Protein AF-A0AAW0KXC3-F1 (afdb_monomer_lite)

Sequence (124 aa):
MTFKSITSVMNHGVTKQLDFEDLLRLPADMDPLSCHNRLLSCWQDQQIKNCSNPSLFRAICSAYGWPYVRLGLLKVLNDCIGFAGPLLLNKLIRFLQQGFAANGSGHLDGYVLAMSLGLTSVLK

Radius of gyration: 25.71 Å; chains: 1; bounding box: 69×21×58 Å

Organism: Quercus suber (NCBI:txid58331)

pLDDT: mean 84.85, std 11.15, range [48.34, 96.44]

Structure (mmCIF, N/CA/C/O backbone):
data_AF-A0AAW0KXC3-F1
#
_entry.id   AF-A0AAW0KXC3-F1
#
loop_
_atom_site.group_PDB
_atom_site.id
_atom_site.type_symbol
_atom_site.label_atom_id
_atom_site.label_alt_id
_atom_site.label_comp_id
_atom_site.label_asym_id
_atom_site.label_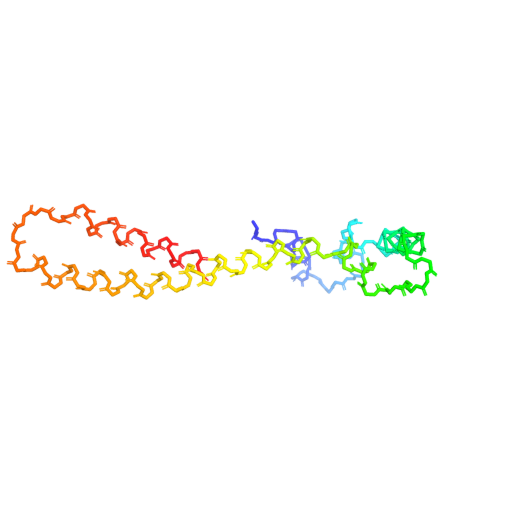entity_id
_atom_site.label_seq_id
_atom_site.pdbx_PDB_ins_code
_atom_site.Cartn_x
_atom_site.Cartn_y
_atom_site.Cartn_z
_atom_site.occupancy
_atom_site.B_iso_or_equiv
_atom_site.auth_seq_id
_atom_site.auth_comp_id
_atom_site.auth_asym_id
_atom_site.auth_atom_id
_atom_site.pdbx_PDB_model_num
ATOM 1 N N . MET A 1 1 ? -1.343 -6.139 -12.351 1.00 59.91 1 MET A N 1
ATOM 2 C CA . MET A 1 1 ? -2.075 -5.014 -11.726 1.00 59.91 1 MET A CA 1
ATOM 3 C C . MET A 1 1 ? -2.560 -4.047 -12.813 1.00 59.91 1 MET A C 1
ATOM 5 O O . MET A 1 1 ? -2.052 -2.947 -12.910 1.00 59.91 1 MET A O 1
ATOM 9 N N . THR A 1 2 ? -3.486 -4.439 -13.690 1.00 77.00 2 THR A N 1
ATOM 10 C CA . THR A 1 2 ? -3.950 -3.570 -14.804 1.00 77.00 2 THR A CA 1
ATOM 11 C C . THR A 1 2 ? -5.455 -3.302 -14.744 1.00 77.00 2 THR A C 1
ATOM 13 O O . THR A 1 2 ? -6.085 -3.066 -15.765 1.00 77.00 2 THR A O 1
ATOM 16 N N . PHE A 1 3 ? -6.049 -3.381 -13.545 1.00 82.81 3 PHE A N 1
ATOM 17 C CA . PHE A 1 3 ? -7.468 -3.080 -13.293 1.00 82.81 3 PHE A CA 1
ATOM 18 C C . PHE A 1 3 ? -8.473 -3.771 -14.240 1.00 82.81 3 PHE A C 1
ATOM 20 O O . PHE A 1 3 ? -9.564 -3.261 -14.475 1.00 82.81 3 PHE A O 1
ATOM 27 N N . LYS A 1 4 ? -8.151 -4.975 -14.736 1.00 85.44 4 LYS A N 1
ATOM 28 C CA . LYS A 1 4 ? -8.973 -5.740 -15.698 1.00 85.44 4 LYS A CA 1
ATOM 29 C C . LYS A 1 4 ? -10.438 -5.925 -15.267 1.00 85.44 4 LYS A C 1
ATOM 31 O O . LYS A 1 4 ? -11.317 -6.038 -16.112 1.00 85.44 4 LYS A O 1
ATOM 36 N N . SER A 1 5 ? -10.712 -5.929 -13.961 1.00 82.12 5 SER A N 1
ATOM 37 C CA . SER A 1 5 ? -12.075 -6.041 -13.423 1.00 82.12 5 SER A CA 1
ATOM 38 C C . SER A 1 5 ? -12.988 -4.872 -13.819 1.00 82.12 5 SER A C 1
ATOM 40 O O . SER A 1 5 ? -14.193 -5.062 -13.940 1.00 82.12 5 SER A O 1
ATOM 42 N N . ILE A 1 6 ? -12.434 -3.676 -14.047 1.00 88.81 6 ILE A N 1
ATOM 43 C CA . ILE A 1 6 ? -13.202 -2.473 -14.408 1.00 88.81 6 ILE A CA 1
ATOM 44 C C . ILE A 1 6 ? -13.647 -2.525 -15.876 1.00 88.81 6 ILE A C 1
ATOM 46 O O . ILE A 1 6 ? -14.678 -1.961 -16.235 1.00 88.81 6 ILE A O 1
ATOM 50 N N . THR A 1 7 ? -12.917 -3.256 -16.724 1.00 89.44 7 THR A N 1
ATOM 51 C CA . THR A 1 7 ? -13.199 -3.363 -18.162 1.00 89.44 7 THR A CA 1
ATOM 52 C C . THR A 1 7 ? -14.618 -3.858 -18.445 1.00 89.44 7 THR A C 1
ATOM 54 O O . THR A 1 7 ? -15.231 -3.411 -19.409 1.00 89.44 7 THR A O 1
ATOM 57 N N . SER A 1 8 ? -15.171 -4.721 -17.585 1.00 87.38 8 SER A N 1
ATOM 58 C CA . SER A 1 8 ? -16.558 -5.181 -17.716 1.00 87.38 8 SER A CA 1
ATOM 59 C C . SER A 1 8 ? -17.546 -4.016 -17.639 1.00 87.38 8 SER A C 1
ATOM 61 O O . SER A 1 8 ? -18.337 -3.826 -18.558 1.00 87.38 8 SER A O 1
ATOM 63 N N . VAL A 1 9 ? -17.465 -3.195 -16.588 1.00 90.75 9 VAL A N 1
ATOM 64 C CA . VAL A 1 9 ? -18.358 -2.038 -16.394 1.00 90.75 9 VAL A CA 1
ATOM 65 C C . VAL A 1 9 ? -18.141 -0.990 -17.482 1.00 90.75 9 VAL A C 1
ATOM 67 O O . VAL A 1 9 ? -19.100 -0.442 -18.015 1.00 90.75 9 VAL A O 1
ATOM 70 N N . MET A 1 10 ? -16.887 -0.769 -17.879 1.00 92.12 10 MET A N 1
A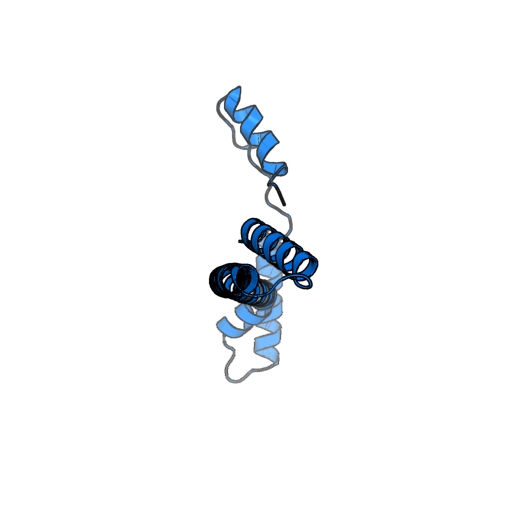TOM 71 C CA . MET A 1 10 ? -16.544 0.172 -18.946 1.00 92.12 10 MET A CA 1
ATOM 72 C C . MET A 1 10 ? -17.185 -0.213 -20.287 1.00 92.12 10 MET A C 1
ATOM 74 O O . MET A 1 10 ? -17.756 0.643 -20.953 1.00 92.12 10 MET A O 1
ATOM 78 N N . ASN A 1 11 ? -17.160 -1.496 -20.659 1.00 91.50 11 ASN A N 1
ATOM 79 C CA . ASN A 1 11 ? -17.789 -1.969 -21.894 1.00 91.50 11 ASN A CA 1
ATOM 80 C C . ASN A 1 11 ? -19.319 -1.841 -21.856 1.00 91.50 11 ASN A C 1
ATOM 82 O O . ASN A 1 11 ? -19.923 -1.455 -22.854 1.00 91.50 11 ASN A O 1
ATOM 86 N N . HIS A 1 12 ? -19.949 -2.110 -20.709 1.00 90.81 12 HIS A N 1
ATOM 87 C CA . HIS A 1 12 ? -21.394 -1.915 -20.559 1.00 90.81 12 HIS A CA 1
ATOM 88 C C . HIS A 1 12 ? -21.764 -0.432 -20.680 1.00 90.81 12 HIS A C 1
ATOM 90 O O . HIS A 1 12 ? -22.683 -0.107 -21.430 1.00 90.81 12 HIS A O 1
ATOM 96 N N . GLY A 1 13 ? -20.986 0.461 -20.059 1.00 92.19 13 GLY A N 1
ATOM 97 C CA . GLY A 1 13 ? -21.181 1.913 -20.128 1.00 92.19 13 GLY A CA 1
ATOM 98 C C . GLY A 1 13 ? -21.031 2.518 -21.530 1.00 92.19 13 GLY A C 1
ATOM 99 O O . GLY A 1 13 ? -21.594 3.574 -21.798 1.00 92.19 13 GLY A O 1
ATOM 100 N N . VAL A 1 14 ? -20.318 1.849 -22.445 1.00 94.62 14 VAL A N 1
ATOM 101 C CA . VAL A 1 14 ? -20.264 2.241 -23.869 1.00 94.62 14 VAL A CA 1
ATOM 102 C C . VAL A 1 14 ? -21.579 1.928 -24.590 1.00 94.62 14 VAL A C 1
ATOM 104 O O . VAL A 1 14 ? -21.951 2.627 -25.527 1.00 94.62 14 VAL A O 1
ATOM 107 N N . THR A 1 15 ? -22.282 0.875 -24.170 1.00 92.75 15 THR A N 1
ATOM 108 C CA . THR A 1 15 ? -23.477 0.364 -24.866 1.00 92.75 15 THR A CA 1
ATOM 109 C C . THR A 1 15 ? -24.790 0.892 -24.301 1.00 92.75 15 THR A C 1
ATOM 111 O O . THR A 1 15 ? -25.738 1.091 -25.058 1.00 92.75 15 THR A O 1
ATOM 114 N N . LYS A 1 16 ? -24.861 1.131 -22.989 1.00 93.00 16 LYS A N 1
ATOM 115 C CA . LYS A 1 16 ? -26.043 1.667 -22.311 1.00 93.00 16 LYS A CA 1
ATOM 116 C C . LYS A 1 16 ? -25.651 2.511 -21.101 1.00 93.00 16 LYS A C 1
ATOM 118 O O . LYS A 1 16 ? -24.560 2.364 -20.552 1.00 93.00 16 LYS A O 1
ATOM 123 N N . GLN A 1 17 ? -26.581 3.349 -20.646 1.00 91.44 17 GLN A N 1
ATOM 124 C CA . GLN A 1 17 ? -26.481 3.958 -19.324 1.00 91.44 17 GLN A CA 1
ATOM 125 C C . GLN A 1 17 ? -26.489 2.854 -18.255 1.00 91.44 17 GLN A C 1
ATOM 127 O O . GLN A 1 17 ? -27.298 1.928 -18.326 1.00 91.44 17 GLN A O 1
ATOM 132 N N . LEU A 1 18 ? -25.556 2.941 -17.305 1.00 91.44 18 LEU A N 1
ATOM 133 C CA . LEU A 1 18 ? -25.391 1.952 -16.240 1.00 91.44 18 LEU A CA 1
ATOM 134 C C . LEU A 1 18 ? -26.525 2.060 -15.219 1.00 91.44 18 LEU A C 1
ATOM 136 O O . LEU A 1 18 ? -26.859 3.163 -14.781 1.00 91.44 18 LEU A O 1
ATOM 140 N N . ASP A 1 19 ? -27.055 0.908 -14.822 1.00 90.56 19 ASP A N 1
ATOM 141 C CA . ASP A 1 19 ? -27.969 0.759 -13.690 1.00 90.56 19 ASP A CA 1
ATOM 142 C C . ASP A 1 19 ? -27.216 0.215 -12.459 1.00 90.56 19 ASP A C 1
ATOM 144 O O . ASP A 1 19 ? -26.054 -0.189 -12.552 1.00 90.56 19 ASP A O 1
ATOM 148 N N . PHE A 1 20 ? -27.864 0.179 -11.294 1.00 85.44 20 PHE A N 1
ATOM 149 C CA . PHE A 1 20 ? -27.271 -0.288 -10.035 1.00 85.44 20 PHE A CA 1
ATOM 150 C C . PHE A 1 20 ? -26.710 -1.712 -10.121 1.00 85.44 20 PHE A C 1
ATOM 152 O O . PHE A 1 20 ? -25.652 -1.994 -9.559 1.00 85.44 20 PHE A O 1
ATOM 159 N N . GLU A 1 21 ? -27.380 -2.591 -10.863 1.00 85.44 21 GLU A N 1
ATOM 160 C CA . GLU A 1 21 ? -26.963 -3.985 -11.054 1.00 85.44 21 GLU A CA 1
ATOM 161 C C . GLU A 1 21 ? -25.722 -4.125 -11.955 1.00 85.44 21 GLU A C 1
ATOM 163 O O . GLU A 1 21 ? -25.026 -5.139 -11.899 1.00 85.44 21 GLU A O 1
ATOM 168 N N . ASP A 1 22 ? -25.420 -3.107 -12.772 1.00 84.25 22 ASP A N 1
ATOM 169 C CA . ASP A 1 22 ? -24.248 -3.089 -13.656 1.00 84.25 22 ASP A CA 1
ATOM 170 C C . ASP A 1 22 ? -22.981 -2.569 -12.943 1.00 84.25 22 ASP A C 1
ATOM 172 O O . ASP A 1 22 ? -21.895 -2.536 -13.535 1.00 84.25 22 ASP A O 1
ATOM 176 N N . LEU A 1 23 ? -23.097 -2.134 -11.683 1.00 86.62 23 LEU A N 1
ATOM 177 C CA . LEU A 1 23 ? -21.981 -1.615 -10.896 1.00 86.62 23 LEU A CA 1
ATOM 178 C C . LEU A 1 23 ? -21.063 -2.734 -10.386 1.00 86.62 23 LEU A C 1
ATOM 180 O O . LEU A 1 23 ? -21.417 -3.910 -10.288 1.00 86.62 23 LEU A O 1
ATOM 184 N N . LEU A 1 24 ? -19.832 -2.354 -10.034 1.00 86.44 24 LEU A N 1
ATOM 185 C CA . LEU A 1 24 ? -18.873 -3.280 -9.438 1.00 86.44 24 LEU A CA 1
ATOM 186 C C . LEU A 1 24 ? -19.410 -3.802 -8.104 1.00 86.44 24 LEU A C 1
ATOM 188 O O . LEU A 1 24 ? -19.789 -3.026 -7.227 1.00 86.44 24 LEU A O 1
ATOM 192 N N . ARG A 1 25 ? -19.368 -5.124 -7.924 1.00 84.19 25 ARG A N 1
ATOM 193 C CA . ARG A 1 25 ? -19.633 -5.730 -6.618 1.00 84.19 25 ARG A CA 1
ATOM 194 C C . ARG A 1 25 ? -18.577 -5.286 -5.616 1.00 84.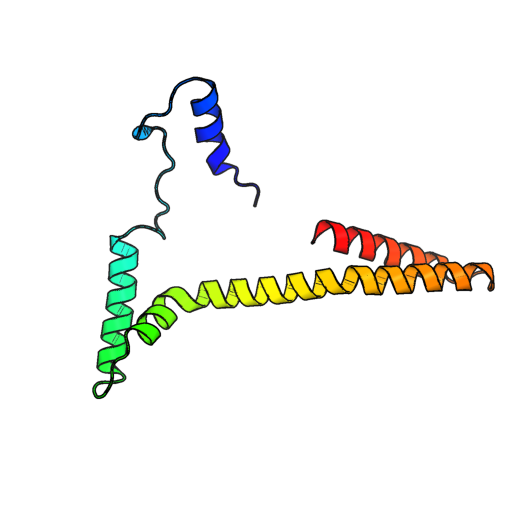19 25 ARG A C 1
ATOM 196 O O . ARG A 1 25 ? -17.386 -5.248 -5.935 1.00 84.19 25 ARG A O 1
ATOM 203 N N . LEU A 1 26 ? -19.030 -4.995 -4.401 1.00 85.56 26 LEU A N 1
ATOM 204 C CA . LEU A 1 26 ? -18.145 -4.650 -3.302 1.00 85.56 26 LEU A CA 1
ATOM 205 C C . LEU A 1 26 ? -17.232 -5.850 -2.993 1.00 85.56 26 LEU A C 1
ATOM 207 O O . LEU A 1 26 ? -17.733 -6.969 -2.835 1.00 85.56 26 LEU A O 1
ATOM 211 N N . PRO A 1 27 ? -15.907 -5.653 -2.928 1.00 85.00 27 PRO A N 1
ATOM 212 C CA . PRO A 1 27 ? -14.989 -6.691 -2.489 1.00 85.00 27 PRO A CA 1
ATOM 213 C C . PRO A 1 27 ? -15.355 -7.179 -1.085 1.00 85.00 27 PRO A C 1
ATOM 215 O O . PRO A 1 27 ? -15.740 -6.384 -0.228 1.00 85.00 27 PRO A O 1
ATOM 218 N N . ALA A 1 28 ? -15.204 -8.480 -0.830 1.00 82.19 28 ALA A N 1
ATOM 219 C CA . ALA A 1 28 ? -15.551 -9.068 0.466 1.00 82.19 28 ALA A CA 1
ATOM 220 C C . ALA A 1 28 ? -14.731 -8.479 1.633 1.00 82.19 28 ALA A C 1
ATOM 222 O O . ALA A 1 28 ? -15.186 -8.472 2.770 1.00 82.19 28 ALA A O 1
ATOM 223 N N . ASP A 1 29 ? -13.534 -7.954 1.365 1.00 81.44 29 ASP A N 1
ATOM 224 C CA . ASP A 1 29 ? -12.676 -7.282 2.345 1.00 81.44 29 ASP A CA 1
ATOM 225 C C . ASP A 1 29 ? -13.115 -5.847 2.688 1.00 81.44 29 ASP A C 1
ATOM 227 O O . ASP A 1 29 ? -12.645 -5.293 3.683 1.00 81.44 29 ASP A O 1
ATOM 231 N N . MET A 1 30 ? -14.021 -5.266 1.897 1.00 86.06 30 MET A N 1
ATOM 232 C CA . MET A 1 30 ? -14.625 -3.947 2.123 1.00 86.06 30 MET A CA 1
ATOM 233 C C . MET A 1 30 ? -16.074 -4.039 2.616 1.00 86.06 30 MET A C 1
ATOM 235 O O . MET A 1 30 ? -16.754 -3.019 2.723 1.00 86.06 30 MET A O 1
ATOM 239 N N . ASP A 1 31 ? -16.551 -5.247 2.918 1.00 92.94 31 ASP A N 1
ATOM 240 C CA . ASP A 1 31 ? -17.874 -5.466 3.487 1.00 92.94 31 ASP A CA 1
ATOM 241 C C . ASP A 1 31 ? -18.018 -4.757 4.857 1.00 92.94 31 ASP A C 1
ATOM 243 O O . ASP A 1 31 ? -17.207 -4.995 5.762 1.00 92.94 31 ASP A O 1
ATOM 247 N N . PRO A 1 32 ? -19.048 -3.910 5.060 1.00 93.25 32 PRO A N 1
ATOM 248 C CA . PRO A 1 32 ? -19.207 -3.133 6.289 1.00 93.25 32 PRO A CA 1
ATOM 249 C C . PRO A 1 32 ? -19.311 -3.980 7.559 1.00 93.25 32 PRO A C 1
ATOM 251 O O . PRO A 1 32 ? -18.767 -3.591 8.593 1.00 93.25 32 PRO A O 1
ATOM 254 N N . LEU A 1 33 ? -19.981 -5.136 7.495 1.00 93.50 33 LEU A N 1
ATOM 255 C CA . LEU A 1 33 ? -20.117 -6.055 8.630 1.00 93.50 33 LEU A CA 1
ATOM 256 C C . LEU A 1 33 ? -18.760 -6.652 9.007 1.00 93.50 33 LEU A C 1
ATOM 258 O O . LEU A 1 33 ? -18.387 -6.673 10.179 1.00 93.50 33 LEU A O 1
ATOM 262 N N . SER A 1 34 ? -17.986 -7.070 8.011 1.00 92.38 34 SER A N 1
ATOM 263 C CA . SER A 1 34 ? -16.631 -7.591 8.184 1.00 92.38 34 SER A CA 1
ATOM 264 C C . SER A 1 34 ? -15.687 -6.534 8.767 1.00 92.38 34 SER A C 1
ATOM 266 O O . SER A 1 34 ? -14.971 -6.810 9.735 1.00 92.38 34 SER A O 1
ATOM 268 N N . CYS A 1 35 ? -15.724 -5.301 8.251 1.00 93.62 35 CYS A N 1
ATOM 269 C CA . CYS A 1 35 ? -14.960 -4.173 8.792 1.00 93.62 35 CYS A CA 1
ATOM 270 C C . CYS A 1 35 ? -15.370 -3.836 10.234 1.00 93.62 35 CYS A C 1
ATOM 272 O O . CYS A 1 35 ? -14.513 -3.611 11.094 1.00 93.62 35 CYS A O 1
ATOM 274 N N . HIS A 1 36 ? -16.674 -3.825 10.516 1.00 94.94 36 HIS A N 1
ATOM 275 C CA . HIS A 1 36 ? -17.201 -3.572 11.852 1.00 94.94 36 HIS A CA 1
ATOM 276 C C . HIS A 1 36 ? -16.727 -4.635 12.844 1.00 94.94 36 HIS A C 1
ATOM 278 O O . HIS A 1 36 ? -16.138 -4.288 13.865 1.00 94.94 36 HIS A O 1
ATOM 284 N N . ASN A 1 37 ? -16.905 -5.916 12.517 1.00 95.31 37 ASN A N 1
ATOM 285 C CA . ASN A 1 37 ? -16.512 -7.030 13.377 1.00 95.31 37 ASN A CA 1
ATOM 286 C C . ASN A 1 37 ? -15.009 -7.015 13.673 1.00 95.31 37 ASN A C 1
ATOM 288 O O . ASN A 1 37 ? -14.604 -7.211 14.817 1.00 95.31 37 ASN A O 1
ATOM 292 N N . ARG A 1 38 ? -14.180 -6.711 12.666 1.00 94.94 38 ARG A N 1
ATOM 293 C CA . ARG A 1 38 ? -12.725 -6.609 12.828 1.00 94.94 38 ARG A CA 1
ATOM 294 C C . ARG A 1 38 ? -12.310 -5.443 13.725 1.00 94.94 38 ARG A C 1
ATOM 296 O O . ARG A 1 38 ? -11.413 -5.587 14.553 1.00 94.94 38 ARG A O 1
ATOM 303 N N . LEU A 1 39 ? -12.938 -4.278 13.566 1.00 96.25 39 LEU A N 1
ATOM 304 C CA . LEU A 1 39 ? -12.662 -3.137 14.438 1.00 96.25 39 LEU A CA 1
ATOM 305 C C . LEU A 1 39 ? -13.161 -3.403 15.864 1.00 96.25 39 LEU A C 1
ATOM 307 O O . LEU A 1 39 ? -12.454 -3.093 16.821 1.00 96.25 39 LEU A O 1
ATOM 311 N N . LEU A 1 40 ? -14.339 -4.015 16.003 1.00 96.44 40 LEU A N 1
ATOM 312 C CA . LEU A 1 40 ? -14.941 -4.362 17.285 1.00 96.44 40 LEU A CA 1
ATOM 313 C C . LEU A 1 40 ? -14.067 -5.348 18.065 1.00 96.44 40 LEU A C 1
ATOM 315 O O . LEU A 1 40 ? -13.812 -5.116 19.245 1.00 96.44 40 LEU A O 1
ATOM 319 N N . SER A 1 41 ? -13.542 -6.391 17.414 1.00 96.31 41 SER A N 1
ATOM 320 C CA . SER A 1 41 ? -12.630 -7.338 18.063 1.00 96.31 41 SER A CA 1
ATOM 321 C C . SER A 1 41 ? -11.348 -6.649 18.540 1.00 96.31 41 SER A C 1
ATOM 323 O O . SER A 1 41 ? -10.924 -6.842 19.676 1.00 96.31 41 SER A O 1
ATOM 325 N N . CYS A 1 42 ? -10.758 -5.768 17.721 1.00 95.12 42 CYS A N 1
ATOM 326 C CA . CYS A 1 42 ? -9.575 -4.999 18.125 1.00 95.12 42 CYS A CA 1
ATOM 327 C C . CYS A 1 42 ? -9.870 -4.009 19.263 1.00 95.12 42 CYS A C 1
ATOM 329 O O . CYS A 1 42 ? -9.013 -3.768 20.114 1.00 95.12 42 CYS A O 1
ATOM 331 N N . TRP A 1 43 ? -11.075 -3.440 19.297 1.00 96.12 43 TRP A N 1
ATOM 332 C CA . TRP A 1 43 ? -11.526 -2.570 20.378 1.00 96.12 43 TRP A CA 1
ATOM 333 C C . TRP A 1 43 ? -11.710 -3.337 21.693 1.00 96.12 43 TRP A C 1
ATOM 335 O O . TRP A 1 43 ? -11.246 -2.883 22.739 1.00 96.12 43 TRP A O 1
ATOM 345 N N . GLN A 1 44 ? -12.327 -4.520 21.655 1.00 95.75 44 GLN A N 1
ATOM 346 C CA . GLN A 1 44 ? -12.462 -5.405 22.817 1.00 95.75 44 GLN A CA 1
ATOM 347 C C . GLN A 1 44 ? -11.094 -5.828 23.364 1.00 95.75 44 GLN A C 1
ATOM 349 O O . GLN A 1 44 ? -10.830 -5.651 24.553 1.00 95.75 44 GLN A O 1
ATOM 354 N N . ASP A 1 45 ? -10.183 -6.269 22.493 1.00 94.50 45 ASP A N 1
ATOM 355 C CA . ASP A 1 45 ? -8.803 -6.596 22.864 1.00 94.50 45 ASP A CA 1
ATOM 356 C C . ASP A 1 45 ? -8.102 -5.431 23.559 1.00 94.50 45 ASP A C 1
ATOM 358 O O . ASP A 1 45 ? -7.332 -5.613 24.505 1.00 94.50 45 ASP A O 1
ATOM 362 N N . GLN A 1 46 ? -8.340 -4.213 23.080 1.00 94.12 46 GLN A N 1
ATOM 363 C CA . GLN A 1 46 ? -7.725 -3.038 23.658 1.00 94.12 46 GLN A CA 1
ATOM 364 C C . GLN A 1 46 ? -8.288 -2.697 25.036 1.00 94.12 46 GLN A C 1
ATOM 366 O O . GLN A 1 46 ? -7.503 -2.330 25.914 1.00 94.12 46 GLN A O 1
ATOM 371 N N . GLN A 1 47 ? -9.603 -2.822 25.222 1.00 92.25 47 GLN A N 1
ATOM 372 C CA . GLN A 1 47 ? -10.249 -2.626 26.518 1.00 92.25 47 GLN A CA 1
ATOM 373 C C . GLN A 1 47 ? -9.720 -3.625 27.552 1.00 92.25 47 GLN A C 1
ATOM 375 O O . GLN A 1 47 ? -9.405 -3.217 28.663 1.00 92.25 47 GLN A O 1
ATOM 380 N N . ILE A 1 48 ? -9.517 -4.890 27.163 1.00 91.69 48 ILE A N 1
ATOM 381 C CA . ILE A 1 48 ? -8.933 -5.924 28.034 1.00 91.69 48 ILE A CA 1
ATOM 382 C C . ILE A 1 48 ? -7.463 -5.612 28.355 1.00 91.69 48 ILE A C 1
ATOM 384 O O . ILE A 1 48 ? -7.028 -5.729 29.497 1.00 91.69 48 ILE A O 1
ATOM 388 N N . LYS A 1 49 ? -6.673 -5.205 27.354 1.00 88.94 49 LYS A N 1
ATOM 389 C CA . LYS A 1 49 ? -5.231 -4.948 27.523 1.00 88.94 49 LYS A CA 1
ATOM 390 C C . LYS A 1 49 ? -4.921 -3.634 28.247 1.00 88.94 49 LYS A C 1
ATOM 392 O O . LYS A 1 49 ? -3.832 -3.496 28.791 1.00 88.94 49 LYS A O 1
ATOM 397 N N . ASN A 1 50 ? -5.813 -2.642 28.196 1.00 84.69 50 ASN A N 1
ATOM 398 C CA . ASN A 1 50 ? -5.588 -1.299 28.742 1.00 84.69 50 ASN A CA 1
ATOM 399 C C . ASN A 1 50 ? -6.846 -0.797 29.467 1.00 84.69 50 ASN A C 1
ATOM 401 O O . ASN A 1 50 ? -7.401 0.236 29.095 1.00 84.69 50 ASN A O 1
ATOM 405 N N . CYS A 1 51 ? -7.273 -1.506 30.516 1.00 77.62 51 CYS A N 1
ATOM 406 C CA . CYS A 1 51 ? -8.502 -1.202 31.262 1.00 77.62 51 CYS A CA 1
ATOM 407 C C . CYS A 1 51 ? -8.566 0.235 31.804 1.00 77.62 51 CYS A C 1
ATOM 409 O O . CYS A 1 51 ? -9.649 0.788 31.951 1.00 77.62 51 CYS A O 1
ATOM 411 N N . SER A 1 52 ? -7.416 0.848 32.105 1.00 83.75 52 SER A N 1
ATOM 412 C CA . SER A 1 52 ? -7.367 2.204 32.661 1.00 83.75 52 SER A CA 1
ATOM 413 C C . SER A 1 52 ? -7.511 3.305 31.606 1.00 83.75 52 SER A C 1
ATOM 415 O O . SER A 1 52 ? -7.992 4.376 31.955 1.00 83.75 52 SER A O 1
ATOM 417 N N . ASN A 1 53 ? -7.081 3.075 30.358 1.00 88.62 53 ASN A N 1
ATOM 418 C CA . ASN A 1 53 ? -7.077 4.082 29.286 1.00 88.62 53 ASN A CA 1
ATOM 419 C C . ASN A 1 53 ? -7.132 3.416 27.894 1.00 88.62 53 ASN A C 1
ATOM 421 O O . ASN A 1 53 ? -6.123 3.370 27.175 1.00 88.62 53 ASN A O 1
ATOM 425 N N . PRO A 1 54 ? -8.287 2.864 27.485 1.00 88.75 54 PRO A N 1
ATOM 426 C CA . PRO A 1 54 ? -8.464 2.396 26.118 1.00 88.75 54 PRO A CA 1
ATOM 427 C C . PRO A 1 54 ? -8.477 3.593 25.149 1.00 88.75 54 PRO A C 1
ATOM 429 O O . PRO A 1 54 ? -9.001 4.661 25.443 1.00 88.75 54 PRO A O 1
ATOM 432 N N . SER A 1 55 ? -7.889 3.421 23.967 1.00 93.19 55 SER A N 1
ATOM 433 C CA . SER A 1 55 ? -7.692 4.468 22.954 1.00 93.19 55 SER A CA 1
ATOM 434 C C . SER A 1 55 ? -8.114 3.964 21.581 1.00 93.19 55 SER A C 1
ATOM 436 O O . SER A 1 55 ? -7.390 3.195 20.954 1.00 93.19 55 SER A O 1
ATOM 438 N N . LEU A 1 56 ? -9.254 4.434 21.081 1.00 94.12 56 LEU A N 1
ATOM 439 C CA . LEU A 1 56 ? -9.834 3.973 19.816 1.00 94.12 56 LEU A CA 1
ATOM 440 C C . LEU A 1 56 ? -8.844 4.030 18.641 1.00 94.12 56 LEU A C 1
ATOM 442 O O . LEU A 1 56 ? -8.827 3.141 17.793 1.00 94.12 56 LEU A O 1
ATOM 446 N N . PHE A 1 57 ? -7.967 5.036 18.627 1.00 95.00 57 PHE A N 1
ATOM 447 C CA . PHE A 1 57 ? -6.924 5.177 17.615 1.00 95.00 57 PHE A CA 1
ATOM 448 C C . PHE A 1 57 ? -6.025 3.935 17.520 1.00 95.00 57 PHE A C 1
ATOM 450 O O . PHE A 1 57 ? -5.759 3.443 16.427 1.00 95.00 57 PHE A O 1
ATOM 457 N N . ARG A 1 58 ? -5.612 3.363 18.656 1.00 92.94 58 ARG A N 1
ATOM 458 C CA . ARG A 1 58 ? -4.770 2.159 18.676 1.00 92.94 58 ARG A CA 1
ATOM 459 C C . ARG A 1 58 ? -5.536 0.915 18.211 1.00 92.94 58 ARG A C 1
ATOM 461 O O . ARG A 1 58 ? -4.929 0.083 17.540 1.00 92.94 58 ARG A O 1
ATOM 468 N N . ALA A 1 59 ? -6.839 0.802 18.479 1.00 95.44 59 ALA A N 1
ATOM 469 C CA . ALA A 1 59 ? -7.677 -0.256 17.905 1.00 95.44 59 ALA A CA 1
ATOM 470 C C . ALA A 1 59 ? -7.762 -0.137 16.377 1.00 95.44 59 ALA A C 1
ATOM 472 O O . ALA A 1 59 ? -7.577 -1.134 15.682 1.00 95.44 59 ALA A O 1
ATOM 473 N N . ILE A 1 60 ? -7.945 1.077 15.843 1.00 95.56 60 ILE A N 1
ATOM 474 C CA . ILE A 1 60 ? -7.946 1.337 14.393 1.00 95.56 60 ILE A CA 1
ATOM 475 C C . ILE A 1 60 ? -6.585 0.982 13.780 1.00 95.56 60 ILE A C 1
ATOM 477 O O . ILE A 1 60 ? -6.526 0.253 12.788 1.00 95.56 60 ILE A O 1
ATOM 481 N N . CYS A 1 61 ? -5.483 1.437 14.385 1.00 94.62 61 CYS A N 1
ATOM 482 C CA . CYS A 1 61 ? -4.133 1.098 13.933 1.00 94.62 61 CYS A CA 1
ATOM 483 C C . CYS A 1 61 ? -3.868 -0.412 13.983 1.00 94.62 61 CYS A C 1
ATOM 485 O O . CYS A 1 61 ? -3.227 -0.945 13.082 1.00 94.62 61 CYS A O 1
ATOM 487 N N . SER A 1 62 ? -4.379 -1.118 14.993 1.00 92.94 62 SER A N 1
ATOM 488 C CA . SER A 1 62 ? -4.252 -2.574 15.089 1.00 92.94 62 SER A CA 1
ATOM 489 C C . SER A 1 62 ? -5.078 -3.298 14.022 1.00 92.94 62 SER A C 1
ATOM 491 O O . SER A 1 62 ? -4.614 -4.285 13.455 1.00 92.94 62 SER A O 1
ATOM 493 N N . ALA A 1 63 ? -6.289 -2.816 13.731 1.00 94.31 63 ALA A N 1
ATOM 494 C CA . ALA A 1 63 ? -7.175 -3.428 12.747 1.00 94.31 63 ALA A CA 1
ATOM 495 C C . ALA A 1 63 ? -6.673 -3.216 11.309 1.00 94.31 63 ALA A C 1
ATOM 497 O O . ALA A 1 6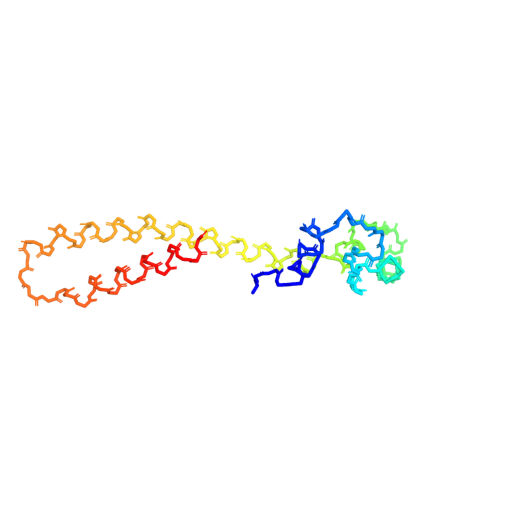3 ? -6.667 -4.159 10.518 1.00 94.31 63 ALA A O 1
ATOM 498 N N . TYR A 1 64 ? -6.214 -2.006 10.973 1.00 94.38 64 TYR A N 1
ATOM 499 C CA . TYR A 1 64 ? -5.971 -1.600 9.583 1.00 94.38 64 TYR A CA 1
ATOM 500 C C . TYR A 1 64 ? -4.547 -1.128 9.286 1.00 94.38 64 TYR A C 1
ATOM 502 O O . TYR A 1 64 ? -4.201 -0.977 8.120 1.00 94.38 64 TYR A O 1
ATOM 510 N N . GLY A 1 65 ? -3.693 -0.916 10.289 1.00 93.62 65 GLY A N 1
ATOM 511 C CA . GLY A 1 65 ? -2.389 -0.269 10.101 1.00 93.62 65 GLY A CA 1
ATOM 512 C C . GLY A 1 65 ? -1.382 -1.081 9.286 1.00 93.62 65 GLY A C 1
ATOM 513 O O . GLY A 1 65 ? -0.538 -0.508 8.604 1.00 93.62 65 GLY A O 1
ATOM 514 N N . TRP A 1 66 ? -1.475 -2.411 9.294 1.00 93.50 66 TRP A N 1
ATOM 515 C CA . TRP A 1 66 ? -0.501 -3.272 8.617 1.00 93.50 66 TRP A CA 1
ATOM 516 C C . TRP A 1 66 ? -0.439 -3.083 7.084 1.00 93.50 66 TRP A C 1
ATOM 518 O O . TRP A 1 66 ? 0.661 -2.891 6.557 1.00 93.50 66 TRP A O 1
ATOM 528 N N . PRO A 1 67 ? -1.570 -3.059 6.348 1.00 92.44 67 PRO A N 1
ATOM 529 C CA . PRO A 1 67 ? -1.596 -2.616 4.953 1.00 92.44 67 PRO A CA 1
ATOM 530 C C . PRO A 1 67 ? -0.922 -1.257 4.714 1.00 92.44 67 PRO A C 1
ATOM 532 O O . PRO A 1 67 ? -0.133 -1.135 3.780 1.00 92.44 67 PRO A O 1
ATOM 535 N N . TYR A 1 68 ? -1.160 -0.260 5.574 1.00 93.31 68 TYR A N 1
ATOM 536 C CA . TYR A 1 68 ? -0.545 1.066 5.438 1.00 93.31 68 TYR A CA 1
ATOM 537 C C . TYR A 1 68 ? 0.969 1.042 5.650 1.00 93.31 68 TYR A C 1
ATOM 539 O O . TYR A 1 68 ? 1.687 1.724 4.925 1.00 93.31 68 TYR A O 1
ATOM 547 N N . VAL A 1 69 ? 1.479 0.225 6.576 1.00 94.62 69 VAL A N 1
ATOM 548 C CA . VAL A 1 69 ? 2.930 0.041 6.757 1.00 94.62 69 VAL A CA 1
ATOM 549 C C . VAL A 1 69 ? 3.561 -0.550 5.495 1.00 94.62 69 VAL A C 1
ATOM 551 O O . VAL A 1 69 ? 4.594 -0.065 5.038 1.00 94.62 69 VAL A O 1
ATOM 554 N N . ARG A 1 70 ? 2.920 -1.553 4.879 1.00 94.88 70 ARG A N 1
ATOM 555 C CA . ARG A 1 70 ? 3.388 -2.137 3.610 1.00 94.88 70 ARG A CA 1
ATOM 556 C C . ARG A 1 70 ? 3.375 -1.119 2.469 1.00 94.88 70 ARG A C 1
ATOM 558 O O . ARG A 1 70 ? 4.331 -1.064 1.702 1.00 94.88 70 ARG A O 1
ATOM 565 N N . LEU A 1 71 ? 2.323 -0.305 2.376 1.00 94.50 71 LEU A N 1
ATOM 566 C CA . LEU A 1 71 ? 2.236 0.786 1.401 1.00 94.50 71 LEU A CA 1
ATOM 567 C C . LEU A 1 71 ? 3.320 1.842 1.634 1.00 94.50 71 LEU A C 1
ATOM 569 O O . LEU A 1 71 ? 3.942 2.293 0.679 1.00 94.50 71 LEU A O 1
ATOM 573 N N . GLY A 1 72 ? 3.585 2.196 2.893 1.00 94.56 72 GLY A N 1
ATOM 574 C CA . GLY A 1 72 ? 4.664 3.104 3.268 1.00 94.56 72 GLY A CA 1
ATOM 575 C C . GLY A 1 72 ? 6.033 2.567 2.855 1.00 94.56 72 GLY A C 1
ATOM 576 O O . GLY A 1 72 ? 6.801 3.287 2.226 1.00 94.56 72 GLY A O 1
ATOM 577 N N . LEU A 1 73 ? 6.313 1.287 3.118 1.00 95.56 73 LEU A N 1
ATOM 578 C CA . LEU A 1 73 ? 7.554 0.643 2.684 1.00 95.56 73 LEU A CA 1
ATOM 579 C C . LEU A 1 73 ? 7.688 0.646 1.156 1.00 95.56 73 LEU A C 1
ATOM 581 O O . LEU A 1 73 ? 8.743 0.995 0.633 1.00 95.56 73 LEU A O 1
ATOM 585 N N . LEU A 1 74 ? 6.614 0.306 0.438 1.00 92.94 74 LEU A N 1
ATOM 586 C CA . LEU A 1 74 ? 6.603 0.351 -1.023 1.00 92.94 74 LEU A CA 1
ATOM 587 C C . LEU A 1 74 ? 6.852 1.772 -1.540 1.00 92.94 74 LEU A C 1
ATOM 589 O O . LEU A 1 74 ? 7.599 1.952 -2.498 1.00 92.94 74 LEU A O 1
ATOM 593 N N . LYS A 1 75 ? 6.276 2.783 -0.883 1.00 92.88 75 LYS A N 1
ATOM 594 C CA . LYS A 1 75 ? 6.501 4.186 -1.223 1.00 92.88 75 LYS A CA 1
ATOM 595 C C . LYS A 1 75 ? 7.951 4.609 -0.993 1.00 92.88 75 LYS A C 1
ATOM 597 O O . LYS A 1 75 ? 8.517 5.249 -1.868 1.00 92.88 75 LYS A O 1
ATOM 602 N N . VAL A 1 76 ? 8.570 4.202 0.114 1.00 94.06 76 VAL A N 1
ATOM 603 C CA . VAL A 1 76 ? 9.996 4.469 0.370 1.00 94.06 76 VAL A CA 1
ATOM 604 C C . VAL A 1 76 ? 10.870 3.839 -0.713 1.00 94.06 76 VAL A C 1
ATOM 606 O O . VAL A 1 76 ? 11.740 4.511 -1.257 1.00 94.06 76 VAL A O 1
ATOM 609 N N . LEU A 1 77 ? 10.614 2.579 -1.082 1.00 90.69 77 LEU A N 1
ATOM 610 C CA . LEU A 1 77 ? 11.343 1.917 -2.169 1.00 90.69 77 LEU A CA 1
ATOM 611 C C . LEU A 1 77 ? 11.162 2.648 -3.504 1.00 90.69 77 LEU A C 1
ATOM 613 O O . LEU A 1 77 ? 12.135 2.863 -4.225 1.00 90.69 77 LEU A O 1
ATOM 617 N N . ASN A 1 78 ? 9.935 3.069 -3.810 1.00 88.88 78 ASN A N 1
ATOM 618 C CA . ASN A 1 78 ? 9.633 3.853 -5.002 1.00 88.88 78 ASN A CA 1
ATOM 619 C C . ASN A 1 78 ? 10.380 5.196 -5.013 1.00 88.88 78 ASN A C 1
ATOM 621 O O . ASN A 1 78 ? 10.966 5.568 -6.026 1.00 88.88 78 ASN A O 1
ATOM 625 N N . ASP A 1 79 ? 10.413 5.902 -3.882 1.00 90.19 79 ASP A N 1
ATOM 626 C CA . ASP A 1 79 ? 11.124 7.173 -3.753 1.00 90.19 79 ASP A CA 1
ATOM 627 C C . ASP A 1 79 ? 12.653 6.959 -3.899 1.00 90.19 79 ASP A C 1
ATOM 629 O O . ASP A 1 79 ? 13.322 7.730 -4.589 1.00 90.19 79 ASP A O 1
ATOM 633 N N . CYS A 1 80 ? 13.214 5.859 -3.372 1.00 88.69 80 CYS A N 1
ATOM 634 C CA . CYS A 1 80 ? 14.618 5.478 -3.591 1.00 88.69 80 CYS A CA 1
ATOM 635 C C . CYS A 1 80 ? 14.949 5.227 -5.073 1.00 88.69 80 CYS A C 1
ATOM 637 O O . CYS A 1 80 ? 15.980 5.697 -5.556 1.00 88.69 80 CYS A O 1
ATOM 639 N N . ILE A 1 81 ? 14.086 4.511 -5.802 1.00 86.00 81 ILE A N 1
ATOM 640 C CA . ILE A 1 81 ? 14.240 4.273 -7.249 1.00 86.00 81 ILE A CA 1
ATOM 641 C C . ILE A 1 81 ? 14.133 5.600 -8.015 1.00 86.00 81 ILE A C 1
ATOM 643 O O . ILE A 1 81 ? 14.944 5.872 -8.902 1.00 86.00 81 ILE A O 1
ATOM 647 N N . GLY A 1 82 ? 13.205 6.474 -7.615 1.00 83.94 82 GLY A N 1
ATOM 648 C CA . GLY A 1 82 ? 13.073 7.824 -8.161 1.00 83.94 82 GLY A CA 1
ATOM 649 C C . GLY A 1 82 ? 14.360 8.648 -8.041 1.00 83.94 82 GLY A C 1
ATOM 650 O O . GLY A 1 82 ? 14.746 9.325 -8.993 1.00 83.94 82 GLY A O 1
ATOM 651 N N . PHE A 1 83 ? 15.080 8.537 -6.919 1.00 85.88 83 PHE A N 1
ATOM 652 C CA . PHE A 1 83 ? 16.389 9.180 -6.741 1.00 85.88 83 PHE A CA 1
ATOM 653 C C . PHE A 1 83 ? 17.539 8.465 -7.464 1.00 85.88 83 PHE A C 1
ATOM 655 O O . PHE A 1 83 ? 18.521 9.111 -7.842 1.00 85.88 83 PHE A O 1
ATOM 662 N N . ALA A 1 84 ? 17.436 7.154 -7.700 1.00 85.50 84 ALA A N 1
ATOM 663 C CA . ALA A 1 84 ? 18.443 6.402 -8.445 1.00 85.50 84 ALA A CA 1
ATOM 664 C C . ALA A 1 84 ? 18.548 6.866 -9.907 1.00 85.50 84 ALA A C 1
ATOM 666 O O . ALA A 1 84 ? 19.649 6.882 -10.452 1.00 85.50 84 ALA A O 1
ATOM 667 N N . GLY A 1 85 ? 17.447 7.315 -10.519 1.00 83.69 85 GLY A N 1
ATOM 668 C CA . GLY A 1 85 ? 17.423 7.814 -11.900 1.00 83.69 85 GLY A CA 1
ATOM 669 C C . GLY A 1 85 ? 18.434 8.943 -12.164 1.00 83.69 85 GLY A C 1
ATOM 670 O O . GLY A 1 85 ? 19.346 8.752 -12.971 1.00 83.69 85 GLY A O 1
ATOM 671 N N . PRO A 1 86 ? 18.349 10.096 -11.470 1.00 85.44 86 PRO A N 1
ATOM 672 C CA . PRO A 1 86 ? 19.313 11.192 -11.611 1.00 85.44 86 PRO A CA 1
ATOM 673 C C . PRO A 1 86 ? 20.762 10.801 -11.280 1.00 85.44 86 PRO A C 1
ATOM 675 O O . PRO A 1 86 ? 21.696 11.271 -11.930 1.00 85.44 86 PRO A O 1
ATOM 678 N N . LEU A 1 87 ? 20.967 9.922 -10.292 1.00 84.69 87 LEU A N 1
ATOM 679 C CA . LEU A 1 87 ? 22.299 9.439 -9.907 1.00 84.69 87 LEU A CA 1
ATOM 680 C C . LEU A 1 87 ? 22.927 8.557 -10.995 1.00 84.69 87 LEU A C 1
ATOM 682 O O . LEU A 1 87 ? 24.104 8.725 -11.322 1.00 84.69 87 LEU A O 1
ATOM 686 N N . LEU A 1 88 ? 22.146 7.637 -11.566 1.00 81.19 88 LEU A N 1
ATOM 687 C CA . LEU A 1 88 ? 22.555 6.788 -12.684 1.00 81.19 88 LEU A CA 1
ATOM 688 C C . LEU A 1 88 ? 22.789 7.620 -13.946 1.00 81.19 88 LEU A C 1
ATOM 690 O O . LEU A 1 88 ? 23.794 7.410 -14.619 1.00 81.19 88 LEU A O 1
ATOM 694 N N . LEU A 1 89 ? 21.938 8.611 -14.224 1.00 84.12 89 LEU A N 1
ATOM 695 C CA . LEU A 1 89 ? 22.116 9.529 -15.349 1.00 84.12 89 LEU A CA 1
ATOM 696 C C . LEU A 1 89 ? 23.428 10.316 -15.228 1.00 84.12 89 LEU A C 1
ATOM 698 O O . LEU A 1 89 ? 24.199 10.386 -16.182 1.00 84.12 89 LEU A O 1
ATOM 702 N N . ASN A 1 90 ? 23.727 10.856 -14.044 1.00 86.50 90 ASN A N 1
ATOM 703 C CA . ASN A 1 90 ? 24.977 11.576 -13.798 1.00 86.50 90 ASN A CA 1
ATOM 704 C C . ASN A 1 90 ? 26.205 10.656 -13.956 1.00 86.50 90 ASN A C 1
ATOM 706 O O . ASN A 1 90 ? 27.195 11.035 -14.583 1.00 86.50 90 ASN A O 1
ATOM 710 N N . LYS A 1 91 ? 26.136 9.415 -13.451 1.00 82.69 91 LYS A N 1
ATOM 711 C CA . LYS A 1 91 ? 27.196 8.413 -13.663 1.00 82.69 91 LYS A CA 1
ATOM 712 C C . LYS A 1 91 ? 27.366 8.049 -15.141 1.00 82.69 91 LYS A C 1
ATOM 714 O O . LYS A 1 91 ? 28.505 7.937 -15.585 1.00 82.69 91 LYS A O 1
ATOM 719 N N . LEU A 1 92 ? 26.276 7.923 -15.900 1.00 80.94 92 LEU A N 1
ATOM 720 C CA . LEU A 1 92 ? 26.310 7.634 -17.337 1.00 80.94 92 LEU A CA 1
ATOM 721 C C . LEU A 1 92 ? 26.991 8.756 -18.115 1.00 80.94 92 LEU A C 1
ATOM 723 O O . LEU A 1 92 ? 27.880 8.489 -18.917 1.00 80.94 92 LEU A O 1
ATOM 727 N N . ILE A 1 93 ? 26.618 10.009 -17.846 1.00 84.88 93 ILE A N 1
ATOM 728 C CA . ILE A 1 93 ? 27.223 11.177 -18.497 1.00 84.88 93 ILE A CA 1
ATOM 729 C C . ILE A 1 93 ? 28.734 11.210 -18.231 1.00 84.88 93 ILE A C 1
ATOM 731 O O . ILE A 1 93 ? 29.517 11.368 -19.165 1.00 84.88 93 ILE A O 1
ATOM 735 N N . ARG A 1 94 ? 29.161 10.992 -16.979 1.00 83.31 94 ARG A N 1
ATOM 736 C CA . ARG A 1 94 ? 30.589 10.944 -16.615 1.00 83.31 94 ARG A CA 1
ATOM 737 C C . ARG A 1 94 ? 31.333 9.792 -17.287 1.00 83.31 94 ARG A C 1
ATOM 739 O O . ARG A 1 94 ? 32.446 9.990 -17.765 1.00 83.31 94 ARG A O 1
ATOM 746 N N . PHE A 1 95 ? 30.716 8.614 -17.348 1.00 77.81 95 PHE A N 1
ATOM 747 C CA . PHE A 1 95 ? 31.279 7.453 -18.031 1.00 77.81 95 PHE A CA 1
ATOM 748 C C . PHE A 1 95 ? 31.491 7.731 -19.528 1.00 77.81 95 PHE A C 1
ATOM 750 O O . PHE A 1 95 ? 32.566 7.460 -20.057 1.00 77.81 95 PHE A O 1
ATOM 757 N N . LEU A 1 96 ? 30.512 8.348 -20.199 1.00 79.00 96 LEU A N 1
ATOM 758 C CA . LEU A 1 96 ? 30.624 8.731 -21.610 1.00 79.00 96 LEU A CA 1
ATOM 759 C C . LEU A 1 96 ? 31.718 9.784 -21.848 1.00 79.00 96 LEU A C 1
ATOM 761 O O . LEU A 1 96 ? 32.464 9.681 -22.819 1.00 79.00 96 LEU A O 1
ATOM 765 N N . GLN A 1 97 ? 31.860 10.763 -20.949 1.00 79.00 97 GLN A N 1
ATOM 766 C CA . GLN A 1 97 ? 32.915 11.780 -21.029 1.00 79.00 97 GLN A CA 1
ATOM 767 C C . GLN A 1 97 ? 34.325 11.188 -20.859 1.00 79.00 97 GLN A C 1
ATOM 769 O O . GLN A 1 97 ? 35.253 11.614 -21.541 1.00 79.00 97 GLN A O 1
ATOM 774 N N . GLN A 1 98 ? 34.494 10.201 -19.974 1.00 69.75 98 GLN A N 1
ATOM 775 C CA . GLN A 1 98 ? 35.787 9.555 -19.708 1.00 69.75 98 GLN A CA 1
ATOM 776 C C . GLN A 1 98 ? 36.143 8.478 -20.743 1.00 69.75 98 GLN A C 1
ATOM 778 O O . GLN A 1 98 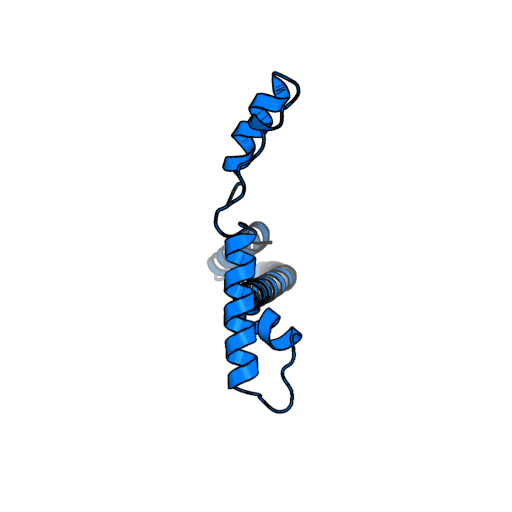? 37.303 8.362 -21.131 1.00 69.75 98 GLN A O 1
ATOM 783 N N . GLY A 1 99 ? 35.159 7.721 -21.236 1.00 61.22 99 GLY A N 1
ATOM 784 C CA . GLY A 1 99 ? 35.354 6.701 -22.271 1.00 61.22 99 GLY A CA 1
ATOM 785 C C . GLY A 1 99 ? 35.783 7.270 -23.627 1.00 61.22 99 GLY A C 1
ATOM 786 O O . GLY A 1 99 ? 36.445 6.580 -24.395 1.00 61.22 99 GLY A O 1
ATOM 787 N N . PHE A 1 100 ? 35.490 8.545 -23.902 1.00 55.12 100 PHE A N 1
ATOM 788 C CA . PHE A 1 100 ? 36.022 9.252 -25.072 1.00 55.12 100 PHE A CA 1
ATOM 789 C C . PHE A 1 100 ? 37.539 9.524 -24.963 1.00 55.12 100 PHE A C 1
ATOM 791 O O . PHE A 1 100 ? 38.198 9.734 -25.977 1.00 55.12 100 PHE A O 1
ATOM 798 N N . ALA A 1 101 ? 38.101 9.506 -23.745 1.00 53.66 101 ALA A N 1
ATOM 799 C CA . ALA A 1 101 ? 39.505 9.815 -23.463 1.00 53.66 101 ALA A CA 1
ATOM 800 C C . ALA A 1 101 ? 40.399 8.577 -23.234 1.00 53.66 101 ALA A C 1
ATOM 802 O O . ALA A 1 101 ? 41.621 8.697 -23.311 1.00 53.66 101 ALA A O 1
ATOM 803 N N . ALA A 1 102 ? 39.833 7.394 -22.966 1.00 50.62 102 ALA A N 1
ATOM 804 C CA . ALA A 1 102 ? 40.592 6.174 -22.681 1.00 50.62 102 ALA A CA 1
ATOM 805 C C . ALA A 1 102 ? 40.044 4.973 -23.469 1.00 50.62 102 ALA A C 1
ATOM 807 O O . ALA A 1 102 ? 38.953 4.464 -23.217 1.00 50.62 102 ALA A O 1
ATOM 808 N N . ASN A 1 103 ? 40.831 4.519 -24.440 1.00 48.34 103 ASN A N 1
ATOM 809 C CA . ASN A 1 103 ? 40.525 3.405 -25.328 1.00 48.34 103 ASN A CA 1
ATOM 810 C C . ASN A 1 103 ? 40.395 2.076 -24.541 1.00 48.34 103 ASN A C 1
ATOM 812 O O . ASN A 1 103 ? 41.355 1.642 -23.909 1.00 48.34 103 ASN A O 1
ATOM 816 N N . GLY A 1 104 ? 39.249 1.387 -24.647 1.00 54.38 104 GLY A N 1
ATOM 817 C CA . GLY A 1 104 ? 39.261 -0.076 -24.818 1.00 54.38 104 GLY A CA 1
ATOM 818 C C . GLY A 1 104 ? 38.562 -1.014 -23.820 1.00 54.38 104 GLY A C 1
ATOM 819 O O . GLY A 1 104 ? 38.375 -2.167 -24.192 1.00 54.38 104 GLY A O 1
ATOM 820 N N . SER A 1 105 ? 38.134 -0.619 -22.612 1.00 50.91 105 SER A N 1
ATOM 821 C CA . SER A 1 105 ? 37.694 -1.621 -21.602 1.00 50.91 105 SER A CA 1
ATOM 822 C C . SER A 1 105 ? 36.362 -1.365 -20.880 1.00 50.91 105 SER A C 1
ATOM 824 O O . SER A 1 105 ? 36.035 -2.095 -19.952 1.00 50.91 105 SER A O 1
ATOM 826 N N . GLY A 1 106 ? 35.560 -0.378 -21.298 1.00 57.62 106 GLY A N 1
ATOM 827 C CA . GLY A 1 106 ? 34.333 0.014 -20.577 1.00 57.62 106 GLY A CA 1
ATOM 828 C C . GLY A 1 106 ? 32.994 -0.401 -21.206 1.00 57.62 106 GLY A C 1
ATOM 829 O O . GLY A 1 106 ? 31.939 -0.064 -20.677 1.00 57.62 106 GLY A O 1
ATOM 830 N N . HIS A 1 107 ? 32.981 -1.086 -22.354 1.00 63.53 107 HIS A N 1
ATOM 831 C CA . HIS A 1 107 ? 31.751 -1.223 -23.155 1.00 63.53 107 HIS A CA 1
ATOM 832 C C . HIS A 1 107 ? 30.606 -1.939 -22.401 1.00 63.53 107 HIS A C 1
ATOM 834 O O . HIS A 1 107 ? 29.453 -1.530 -22.506 1.00 63.53 107 HIS A O 1
ATOM 840 N N . LEU A 1 108 ? 30.926 -2.947 -21.579 1.00 68.62 108 LEU A N 1
ATOM 841 C CA . LEU A 1 108 ? 29.949 -3.683 -20.763 1.00 68.62 108 LEU A CA 1
ATOM 842 C C . LEU A 1 108 ? 29.325 -2.814 -19.659 1.00 68.62 108 LEU A C 1
ATOM 844 O O . LEU A 1 108 ? 28.111 -2.865 -19.462 1.00 68.62 108 LEU A O 1
ATOM 848 N N . ASP A 1 109 ? 30.118 -1.967 -19.001 1.00 71.88 109 ASP A N 1
ATOM 849 C CA . ASP A 1 109 ? 29.637 -1.089 -17.928 1.00 71.88 109 ASP A CA 1
ATOM 850 C C . ASP A 1 109 ? 28.647 -0.043 -18.451 1.00 71.88 109 ASP A C 1
ATOM 852 O O . ASP A 1 109 ? 27.643 0.244 -17.797 1.00 71.88 109 ASP A O 1
ATOM 856 N N . GLY A 1 110 ? 28.869 0.468 -19.667 1.00 75.44 110 GLY A N 1
ATOM 857 C CA . GLY A 1 110 ? 27.940 1.378 -20.340 1.00 75.44 110 GLY A CA 1
ATOM 858 C C . GLY A 1 110 ? 26.574 0.742 -20.628 1.00 75.44 110 GLY A C 1
ATOM 859 O O . GLY A 1 110 ? 25.542 1.349 -20.331 1.00 75.44 110 GLY A O 1
ATOM 860 N N . TYR A 1 111 ? 26.547 -0.495 -21.144 1.00 78.88 111 TYR A N 1
ATOM 861 C CA . TYR A 1 111 ? 25.292 -1.224 -21.384 1.00 78.88 111 TYR A CA 1
ATOM 862 C C . TYR A 1 111 ? 24.552 -1.546 -20.084 1.00 78.88 111 TYR A C 1
ATOM 864 O O . TYR A 1 111 ? 23.333 -1.379 -20.021 1.00 78.88 111 TYR A O 1
ATOM 872 N N . VAL A 1 112 ? 25.272 -1.952 -19.034 1.00 82.31 112 VAL A N 1
ATOM 873 C CA . VAL A 1 112 ? 24.685 -2.213 -17.711 1.00 82.31 112 VAL A CA 1
ATOM 874 C C . VAL A 1 112 ? 24.070 -0.937 -17.139 1.00 82.31 112 VAL A C 1
ATOM 876 O O . VAL A 1 112 ? 22.945 -0.975 -16.633 1.00 82.31 112 VAL A O 1
ATOM 879 N N . LEU A 1 113 ? 24.740 0.211 -17.271 1.00 75.50 113 LEU A N 1
ATOM 880 C CA . LEU A 1 113 ? 24.205 1.489 -16.807 1.00 75.50 113 LEU A CA 1
ATOM 881 C C . LEU A 1 113 ? 22.965 1.928 -17.598 1.00 75.50 113 LEU A C 1
ATOM 883 O O . LEU A 1 113 ? 21.988 2.367 -16.993 1.00 75.50 113 LEU A O 1
ATOM 887 N N . ALA A 1 114 ? 22.970 1.780 -18.925 1.00 81.06 114 ALA A N 1
ATOM 888 C CA . ALA A 1 114 ? 21.826 2.122 -19.773 1.00 81.06 114 ALA A CA 1
ATOM 889 C C . ALA A 1 114 ? 20.611 1.216 -19.504 1.00 81.06 114 ALA A C 1
ATOM 891 O O . ALA A 1 114 ? 19.487 1.707 -19.384 1.00 81.06 114 ALA A O 1
ATOM 892 N N . MET A 1 115 ? 20.831 -0.093 -19.335 1.00 83.38 115 MET A N 1
ATOM 893 C CA . MET A 1 115 ? 19.781 -1.047 -18.965 1.00 83.38 115 MET A CA 1
ATOM 894 C C . MET A 1 115 ? 19.222 -0.739 -17.569 1.00 83.38 115 MET A C 1
ATOM 896 O O . MET A 1 115 ? 18.008 -0.746 -17.376 1.00 83.38 115 MET A O 1
ATOM 900 N N . SER A 1 116 ? 20.092 -0.386 -16.616 1.00 80.50 116 SER A N 1
ATOM 901 C CA . SER A 1 116 ? 19.690 0.029 -15.266 1.00 80.50 116 SER A CA 1
ATOM 902 C C . SER A 1 116 ? 18.870 1.323 -15.282 1.00 80.50 116 SER A C 1
ATOM 904 O O . SER A 1 116 ? 17.891 1.443 -14.544 1.00 80.50 116 SER A O 1
ATOM 906 N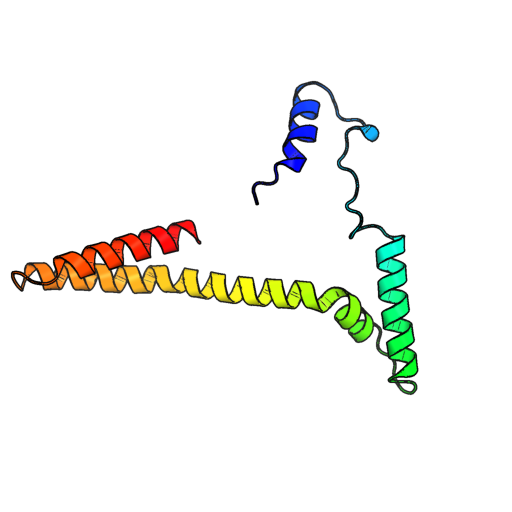 N . LEU A 1 117 ? 19.224 2.283 -16.144 1.00 79.75 117 LEU A N 1
ATOM 907 C CA . LEU A 1 117 ? 18.483 3.533 -16.330 1.00 79.75 117 LEU A CA 1
ATOM 908 C C . LEU A 1 117 ? 17.095 3.277 -16.939 1.00 79.75 117 LEU A C 1
ATOM 910 O O . LEU A 1 117 ? 16.099 3.801 -16.443 1.00 79.75 117 LEU A O 1
ATOM 914 N N . GLY A 1 118 ? 17.020 2.430 -17.972 1.00 82.06 118 GLY A N 1
ATOM 915 C CA . GLY A 1 118 ? 15.757 2.021 -18.591 1.00 82.06 118 GLY A CA 1
ATOM 916 C C . GLY A 1 118 ? 14.836 1.306 -17.602 1.00 82.06 118 GLY A C 1
ATOM 917 O O . GLY A 1 118 ? 13.663 1.651 -17.490 1.00 82.06 118 GLY A O 1
ATOM 918 N N . LEU A 1 119 ? 15.380 0.376 -16.812 1.00 80.81 119 LEU A N 1
ATOM 919 C CA . LEU A 1 119 ? 14.622 -0.337 -15.784 1.00 80.81 119 LEU A CA 1
ATOM 920 C C . LEU A 1 119 ? 14.121 0.609 -14.682 1.00 80.81 119 LEU A C 1
ATOM 922 O O . LEU A 1 119 ? 12.959 0.536 -14.289 1.00 80.81 119 LEU A O 1
ATOM 926 N N . THR A 1 120 ? 14.964 1.548 -14.242 1.00 79.88 120 THR A N 1
ATOM 927 C CA . THR A 1 120 ? 14.582 2.599 -13.284 1.00 79.88 120 THR A CA 1
ATOM 928 C C . THR A 1 120 ? 13.449 3.472 -13.835 1.00 79.88 120 THR A C 1
ATOM 930 O O . THR A 1 120 ? 12.550 3.840 -13.088 1.00 79.88 120 THR A O 1
ATOM 933 N N . SER A 1 121 ? 13.440 3.761 -15.141 1.00 76.88 121 SER A N 1
ATOM 934 C CA . SER A 1 121 ? 12.376 4.545 -15.782 1.00 76.88 121 SER A CA 1
ATOM 935 C C . SER A 1 121 ? 11.047 3.800 -15.920 1.00 76.88 121 SER A C 1
ATOM 937 O O . SER A 1 121 ? 10.015 4.457 -15.955 1.00 76.88 121 SER A O 1
ATOM 939 N N . VAL A 1 122 ? 11.054 2.469 -16.044 1.00 79.12 122 VAL A N 1
ATOM 940 C CA . VAL A 1 122 ? 9.827 1.651 -16.139 1.00 79.12 122 VAL A CA 1
ATOM 941 C C . VAL A 1 122 ? 9.208 1.411 -14.762 1.00 79.12 122 VAL A C 1
ATOM 943 O O . VAL A 1 122 ? 7.994 1.270 -14.642 1.00 79.12 122 VAL A O 1
ATOM 946 N N . LEU A 1 123 ? 10.044 1.346 -13.724 1.00 70.75 123 LEU A N 1
ATOM 947 C CA . LEU A 1 123 ? 9.604 1.163 -12.340 1.00 70.75 123 LEU A CA 1
ATOM 948 C C . LEU A 1 123 ? 9.104 2.459 -11.684 1.00 70.75 123 LEU A C 1
ATOM 950 O O . LEU A 1 123 ? 8.435 2.378 -10.656 1.00 70.75 123 LEU A O 1
ATOM 954 N N . LYS A 1 124 ? 9.431 3.621 -12.257 1.00 58.91 124 LYS A N 1
ATOM 955 C CA . LYS A 1 124 ? 9.000 4.950 -11.805 1.00 58.91 124 LYS A CA 1
ATOM 956 C C . LYS A 1 124 ? 7.686 5.371 -12.451 1.00 58.91 124 LYS A C 1
ATOM 958 O O . LYS A 1 124 ? 6.957 6.155 -11.803 1.00 58.91 124 LYS A O 1
#

Secondary structure (DSSP, 8-state):
---TTHHHHHHHHHHSPPPGGGSPPPPGGG-HHHHHHHHHHHHHHHHHHTTT---HHHHHHHHHHHHHHHHHHHHHHHHHHHHHHHHHHHHHHHHHHHHTTS-SS-HHHHHHHHHHHHHHHHH-

InterPro domains:
  IPR050173 ATP-binding cassette transporter C-like [PTHR24223] (1-123)

Foldseek 3Di:
DPPVVCVQLVVVVVVDPDDPVSDDDDPPCRDPVNLVVLLVVLQVVQCVVCVPDRDSVVSCCVSPVPVVVVVVVVVVVLVVLVVVLVVLVVVLVVCVVVPVVDDDDCPVVNVVSVVSNVVSVVSD